Protein AF-A0A9P4R8F2-F1 (afdb_monomer_lite)

Sequence (164 aa):
MLKTADSSTPAEYILHDLWEEMRHQDHVLADNILEPTFTFMRAQTDRARIGMQGLGKHLSYREKDVGKAYDKEYKVAKNNDTEGAALCSAVQVLSDESSIEIEGTKRVLWVMVREWEHAHERLVEQAKASSLSSQEVLYVKGLEYQMRGNEQWSRTTLRYHALD

pLDDT: mean 91.54, std 8.93, range [38.31, 98.38]

InterPro domains:
  IPR008949 Isoprenoid synthase domain superfamily [G3DSA:1.10.600.10] (2-68)
  IPR008949 Isoprenoid synthase domain superfamily [G3DSA:1.10.600.10] (69-162)
  IPR008949 Isoprenoid synthase domain superfamily [SSF48576] (6-163)

Organism: NCBI:txid682080

Secondary structure (DSSP, 8-state):
-PPPP-TTSHHHHHHHHHHHHHHHHHHHHHHHTHHHHHHHHHHHT-GGGTT---HHHHHHHHTTT----HHHHHHHHHH--SGGG----HHHHHHHHH---HHHHHHHHHHHHHHHHHHHHHHHHHHHHT---HHHHHHHHHHHHHHHHHHHHHHH-HHHH---

Radius of gyration: 19.4 Å; chains: 1; bounding box: 47×47×46 Å

Foldseek 3Di:
DPDQFDPVDVVRVVVVVVLVVVCVVPVVVSVVCPVLVVLLVVLLLDLCQAPDADLVSLVVSCVSHPDDDQVVLVVQVVVDVDSSSRDRDSLVRVCVVPVDDSVRSVVVVVVVVVVVVVVLVVVVVVVVVVPDDPVVNVVSVVVVCVSVVVVVCCVPPCVNVVDD

Structure (mmCIF, N/CA/C/O backbone):
data_AF-A0A9P4R8F2-F1
#
_entry.id   AF-A0A9P4R8F2-F1
#
loop_
_atom_site.group_PDB
_atom_site.id
_atom_site.type_symbol
_atom_site.label_atom_id
_atom_site.label_alt_id
_atom_site.label_comp_id
_atom_site.label_asym_id
_atom_site.label_entity_id
_atom_site.label_seq_id
_atom_site.pdbx_PDB_ins_code
_atom_site.Cartn_x
_atom_site.Cartn_y
_atom_site.Cartn_z
_atom_site.occupancy
_atom_site.B_iso_or_equiv
_atom_site.auth_seq_id
_atom_site.auth_comp_id
_atom_site.auth_asym_id
_atom_site.auth_atom_id
_atom_site.pdbx_PDB_model_num
ATOM 1 N N . MET A 1 1 ? 9.420 26.677 -18.801 1.00 38.31 1 MET A N 1
ATOM 2 C CA . MET A 1 1 ? 8.730 25.823 -19.789 1.00 38.31 1 MET A CA 1
ATOM 3 C C . MET A 1 1 ? 8.648 24.435 -19.179 1.00 38.31 1 MET A C 1
ATOM 5 O O . MET A 1 1 ? 9.699 23.857 -18.932 1.00 38.31 1 MET A O 1
ATOM 9 N N . LEU A 1 2 ? 7.453 23.957 -18.822 1.00 50.19 2 LEU A N 1
ATOM 10 C CA . LEU A 1 2 ? 7.275 22.552 -18.441 1.00 50.19 2 LEU A CA 1
ATOM 11 C C . LEU A 1 2 ? 7.555 21.711 -19.693 1.00 50.19 2 LEU A C 1
ATOM 13 O O . LEU A 1 2 ? 7.031 22.029 -20.760 1.00 50.19 2 LEU A O 1
ATOM 17 N N . LYS A 1 3 ? 8.446 20.720 -19.592 1.00 62.34 3 LYS A N 1
ATOM 18 C CA . LYS A 1 3 ? 8.686 19.772 -20.687 1.00 62.34 3 LYS A CA 1
ATOM 19 C C . LYS A 1 3 ? 7.380 19.026 -20.963 1.00 62.34 3 LYS A C 1
ATOM 21 O O . LYS A 1 3 ? 6.776 18.494 -20.038 1.00 62.34 3 LYS A O 1
ATOM 26 N N . THR A 1 4 ? 6.961 19.012 -22.221 1.00 80.38 4 THR A N 1
ATOM 27 C CA . THR A 1 4 ? 5.936 18.093 -22.724 1.00 80.38 4 THR A CA 1
ATOM 28 C C . THR A 1 4 ? 6.482 16.665 -22.696 1.00 80.38 4 THR A C 1
ATOM 30 O O . THR A 1 4 ? 7.696 16.487 -22.825 1.00 80.38 4 THR A O 1
ATOM 33 N N . ALA A 1 5 ? 5.607 15.670 -22.530 1.00 87.88 5 ALA A N 1
ATOM 34 C CA . ALA A 1 5 ? 5.991 14.259 -22.538 1.00 87.88 5 ALA A CA 1
ATOM 35 C C . ALA A 1 5 ? 6.723 13.879 -23.835 1.00 87.88 5 ALA A C 1
ATOM 37 O O . ALA A 1 5 ? 6.316 14.281 -24.929 1.00 87.88 5 ALA A O 1
ATOM 38 N N . ASP A 1 6 ? 7.804 13.111 -23.718 1.00 91.81 6 ASP A N 1
ATOM 39 C CA . ASP A 1 6 ? 8.550 12.612 -24.865 1.00 91.81 6 ASP A CA 1
ATOM 40 C C . ASP A 1 6 ? 7.834 11.410 -25.500 1.00 91.81 6 ASP A C 1
ATOM 42 O O . ASP A 1 6 ? 7.763 10.323 -24.927 1.00 91.81 6 ASP A O 1
ATOM 46 N N . SER A 1 7 ? 7.350 11.587 -26.733 1.00 90.75 7 SER A N 1
ATOM 47 C CA . SER A 1 7 ? 6.705 10.527 -27.525 1.00 90.75 7 SER A CA 1
ATOM 48 C C . SER A 1 7 ? 7.598 9.306 -27.801 1.00 90.75 7 SER A C 1
ATOM 50 O O . SER A 1 7 ? 7.092 8.246 -28.164 1.00 90.75 7 SER A O 1
ATOM 52 N N . SER A 1 8 ? 8.918 9.426 -27.624 1.00 95.19 8 SER A N 1
ATOM 53 C CA . SER A 1 8 ? 9.858 8.308 -27.748 1.00 95.19 8 SER A CA 1
ATOM 54 C C . SER A 1 8 ? 10.035 7.506 -26.452 1.00 95.19 8 SER A C 1
ATOM 56 O O . SER A 1 8 ? 10.568 6.396 -26.498 1.00 95.19 8 SER A O 1
ATOM 58 N N . THR A 1 9 ? 9.537 8.010 -25.316 1.00 96.25 9 THR A N 1
ATOM 59 C CA . THR A 1 9 ? 9.621 7.352 -24.006 1.00 96.25 9 THR A CA 1
ATOM 60 C C . THR A 1 9 ? 8.239 6.835 -23.577 1.00 96.25 9 THR A C 1
ATOM 62 O O . THR A 1 9 ? 7.409 7.623 -23.127 1.00 96.25 9 THR A O 1
ATOM 65 N N . PRO A 1 10 ? 7.974 5.509 -23.636 1.00 96.69 10 PRO A N 1
ATOM 66 C CA . PRO A 1 10 ? 6.655 4.934 -23.350 1.00 96.69 10 PRO A CA 1
ATOM 67 C C . PRO A 1 10 ? 6.006 5.368 -22.043 1.00 96.69 10 PRO A C 1
ATOM 69 O O . PRO A 1 10 ? 4.838 5.740 -22.029 1.00 96.69 10 PRO A O 1
ATOM 72 N N . ALA A 1 11 ? 6.758 5.359 -20.943 1.00 94.75 11 ALA A N 1
ATOM 73 C CA . ALA A 1 11 ? 6.213 5.746 -19.647 1.00 94.75 11 ALA A CA 1
ATOM 74 C C . ALA A 1 11 ? 5.760 7.216 -19.611 1.00 94.75 11 ALA A C 1
ATOM 76 O O . ALA A 1 11 ? 4.792 7.524 -18.922 1.00 94.75 11 ALA A O 1
ATOM 77 N N . GLU A 1 12 ? 6.430 8.109 -20.346 1.00 94.81 12 GLU A N 1
ATOM 78 C CA . GLU A 1 12 ? 6.086 9.530 -20.357 1.00 94.81 12 GLU A CA 1
ATOM 79 C C . GLU A 1 12 ? 4.769 9.777 -21.093 1.00 94.81 12 GLU A C 1
ATOM 81 O O . GLU A 1 12 ? 3.862 10.373 -20.510 1.00 94.81 12 GLU A O 1
ATOM 86 N N . TYR A 1 13 ? 4.627 9.295 -22.334 1.00 94.50 13 TYR A N 1
ATOM 87 C CA . TYR A 1 13 ? 3.403 9.553 -23.099 1.00 94.50 13 TYR A CA 1
ATOM 88 C C . TYR A 1 13 ? 2.201 8.754 -22.576 1.00 94.50 13 TYR A C 1
ATOM 90 O O . TYR A 1 13 ? 1.108 9.299 -22.528 1.00 94.50 13 TYR A O 1
ATOM 98 N N . ILE A 1 14 ? 2.383 7.517 -22.087 1.00 96.19 14 ILE A N 1
ATOM 99 C CA . ILE A 1 14 ? 1.272 6.740 -21.501 1.00 96.19 14 ILE A CA 1
ATOM 100 C C . ILE A 1 14 ? 0.702 7.455 -20.273 1.00 96.19 14 ILE A C 1
ATOM 102 O O . ILE A 1 14 ? -0.515 7.547 -20.125 1.00 96.19 14 ILE A O 1
ATOM 106 N N . LEU A 1 15 ? 1.565 7.956 -19.380 1.00 95.38 15 LEU A N 1
ATOM 107 C CA . LEU A 1 15 ? 1.106 8.683 -18.195 1.00 95.38 15 LEU A CA 1
ATOM 108 C C . LEU A 1 15 ? 0.451 10.008 -18.576 1.00 95.38 15 LEU A C 1
ATOM 110 O O . LEU A 1 15 ? -0.576 10.355 -17.999 1.00 95.38 15 LEU A O 1
ATOM 114 N N . HIS A 1 16 ? 1.029 10.736 -19.531 1.00 94.94 16 HIS A N 1
ATOM 115 C CA . HIS A 1 16 ? 0.445 11.974 -20.035 1.00 94.94 16 HIS A CA 1
ATOM 116 C C . HIS A 1 16 ? -0.966 11.742 -20.587 1.00 94.94 16 HIS A C 1
ATOM 118 O O . HIS A 1 16 ? -1.911 12.370 -20.114 1.00 94.94 16 HIS A O 1
ATOM 124 N N . ASP A 1 17 ? -1.109 10.804 -21.522 1.00 96.06 17 ASP A N 1
ATOM 125 C CA . ASP A 1 17 ? -2.369 10.547 -22.217 1.00 96.06 17 ASP A CA 1
ATOM 126 C C . ASP A 1 17 ? -3.440 10.033 -21.252 1.00 96.06 17 ASP A C 1
ATOM 128 O O . ASP A 1 17 ? -4.562 10.531 -21.268 1.00 96.06 17 ASP A O 1
ATOM 132 N N . LEU A 1 18 ? -3.082 9.136 -20.324 1.00 97.06 18 LEU A N 1
ATOM 133 C CA . LEU A 1 18 ? -3.997 8.675 -19.279 1.00 97.06 18 LEU A CA 1
ATOM 134 C C . LEU A 1 18 ? -4.534 9.839 -18.433 1.00 97.06 18 LEU A C 1
ATOM 136 O O . LEU A 1 18 ? -5.735 9.924 -18.189 1.00 97.06 18 LEU A O 1
ATOM 140 N N . TRP A 1 19 ? -3.664 10.741 -17.973 1.00 97.06 19 TRP A N 1
ATOM 141 C CA . TRP A 1 19 ? -4.095 11.871 -17.148 1.00 97.06 19 TRP A CA 1
ATOM 142 C C . TRP A 1 19 ? -4.945 12.881 -17.925 1.00 97.06 19 TRP A C 1
ATOM 144 O O . TRP A 1 19 ? -5.899 13.422 -17.361 1.00 97.06 19 TRP A O 1
ATOM 154 N N . GLU A 1 20 ? -4.626 13.128 -19.196 1.00 97.06 20 GLU A N 1
ATOM 155 C CA . GLU A 1 20 ? -5.449 13.967 -20.072 1.00 97.06 20 GLU A CA 1
ATOM 156 C C . GLU A 1 20 ? -6.829 13.343 -20.308 1.00 97.06 20 GLU A C 1
ATOM 158 O O . GLU A 1 20 ? -7.841 14.031 -20.174 1.00 97.06 20 GLU A O 1
ATOM 163 N N . GLU A 1 21 ? -6.901 12.035 -20.564 1.00 97.88 21 GLU A N 1
ATOM 16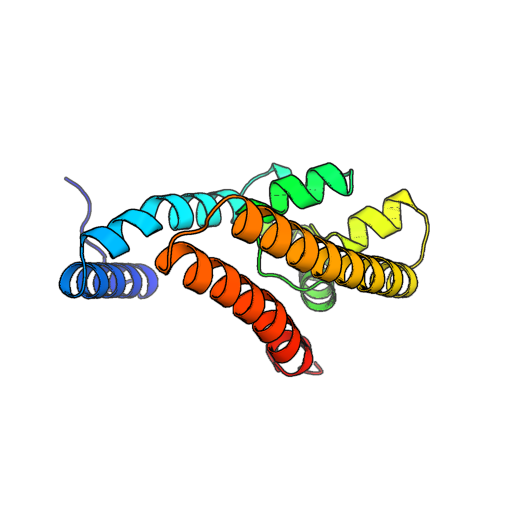4 C CA . GLU A 1 21 ? -8.170 11.316 -20.703 1.00 97.88 21 GLU A CA 1
ATOM 165 C C . GLU A 1 21 ? -8.999 11.371 -19.415 1.00 97.88 21 GLU A C 1
ATOM 167 O O . GLU A 1 21 ? -10.196 11.654 -19.461 1.00 97.88 21 GLU A O 1
ATOM 172 N N . MET A 1 22 ? -8.377 11.169 -18.251 1.00 98.25 22 MET A N 1
ATOM 173 C CA . MET A 1 22 ? -9.063 11.266 -16.960 1.00 98.25 22 MET A CA 1
ATOM 174 C C . MET A 1 22 ? -9.626 12.669 -16.715 1.00 98.25 22 MET A C 1
ATOM 176 O O . MET A 1 22 ? -10.789 12.796 -16.329 1.00 98.25 22 MET A O 1
ATOM 180 N N . ARG A 1 23 ? -8.842 13.723 -16.988 1.00 98.00 23 ARG A N 1
ATOM 181 C CA . ARG A 1 23 ? -9.308 15.115 -16.874 1.00 98.00 23 ARG A CA 1
ATOM 182 C C . ARG A 1 23 ? -10.406 15.451 -17.876 1.00 98.00 23 ARG A C 1
ATOM 184 O O . ARG A 1 23 ? -11.297 16.235 -17.554 1.00 98.00 23 ARG A O 1
ATOM 191 N N . HIS A 1 24 ? -10.361 14.856 -19.066 1.00 98.06 24 HIS A N 1
ATOM 192 C CA . HIS A 1 24 ? -11.413 15.006 -20.064 1.00 98.06 24 HIS A CA 1
ATOM 193 C C . HIS A 1 24 ? -12.747 14.410 -19.590 1.00 98.06 24 HIS A C 1
ATOM 195 O O . HIS A 1 24 ? -13.796 14.982 -19.877 1.00 98.06 24 HIS A O 1
ATOM 201 N N . GLN A 1 25 ? -12.717 13.295 -18.849 1.00 98.25 25 GLN A N 1
ATOM 202 C CA . GLN A 1 25 ? -13.922 12.683 -18.274 1.00 98.25 25 GLN A CA 1
ATOM 203 C C . GLN A 1 25 ? -14.438 13.444 -17.044 1.00 98.25 25 GLN A C 1
ATOM 205 O O . GLN A 1 25 ? -15.618 13.779 -16.983 1.00 98.25 25 GLN A O 1
ATOM 210 N N . ASP A 1 26 ? -13.569 13.724 -16.068 1.00 98.25 26 ASP A N 1
ATOM 211 C CA . ASP A 1 26 ? -13.903 14.510 -14.876 1.00 98.25 26 ASP A CA 1
ATOM 212 C C . ASP A 1 26 ? -12.642 15.152 -14.282 1.00 98.25 26 ASP A C 1
ATOM 214 O O . ASP A 1 26 ? -11.892 14.533 -13.525 1.00 98.25 26 ASP A O 1
ATOM 218 N N . HIS A 1 27 ? -12.412 16.422 -14.615 1.00 97.50 27 HIS A N 1
ATOM 219 C CA . HIS A 1 27 ? -11.239 17.156 -14.142 1.00 97.50 27 HIS A CA 1
ATOM 220 C C . HIS A 1 27 ? -11.164 17.298 -12.615 1.00 97.50 27 HIS A C 1
ATOM 222 O O . HIS A 1 27 ? -10.067 17.258 -12.067 1.00 97.50 27 HIS A O 1
ATOM 228 N N . VAL A 1 28 ? -12.297 17.421 -11.911 1.00 98.19 28 VAL A N 1
ATOM 229 C CA . VAL A 1 28 ? -12.298 17.609 -10.451 1.00 98.19 28 VAL A CA 1
ATOM 230 C C . VAL A 1 28 ? -11.887 16.314 -9.766 1.00 98.19 28 VAL A C 1
ATOM 232 O O . VAL A 1 28 ? -11.010 16.317 -8.901 1.00 98.19 28 VAL A O 1
ATOM 235 N N . LEU A 1 29 ? -12.502 15.192 -10.146 1.00 97.31 29 LEU A N 1
ATOM 236 C CA . LEU A 1 29 ? -12.163 13.897 -9.561 1.00 97.31 29 LEU A CA 1
ATOM 237 C C . LEU A 1 29 ? -10.758 13.437 -9.962 1.00 97.31 29 LEU A C 1
ATOM 239 O O . LEU A 1 29 ? -10.058 12.864 -9.126 1.00 97.31 29 LEU A O 1
ATOM 243 N N . ALA A 1 30 ? -10.328 13.718 -11.195 1.00 97.69 30 ALA A N 1
ATOM 244 C CA . ALA A 1 30 ? -8.972 13.426 -11.646 1.00 97.69 30 ALA A CA 1
ATOM 245 C C . ALA A 1 30 ? -7.929 14.222 -10.845 1.00 97.69 30 ALA A C 1
ATOM 247 O O . ALA A 1 30 ? -6.998 13.638 -10.295 1.00 97.69 30 ALA A O 1
ATOM 248 N N . ASP A 1 31 ? -8.095 15.535 -10.695 1.00 97.62 31 ASP A N 1
ATOM 249 C CA . ASP A 1 31 ? -7.106 16.344 -9.977 1.00 97.62 31 ASP A CA 1
ATOM 250 C C . ASP A 1 31 ? -7.059 16.006 -8.475 1.00 97.62 31 ASP A C 1
ATOM 252 O O . ASP A 1 31 ? -5.985 16.028 -7.867 1.00 97.62 31 ASP A O 1
ATOM 256 N N . ASN A 1 32 ? -8.180 15.570 -7.884 1.00 97.19 32 ASN A N 1
ATOM 257 C CA . ASN A 1 32 ? -8.233 15.115 -6.488 1.00 97.19 32 ASN A CA 1
ATOM 258 C C . ASN A 1 32 ? -7.349 13.889 -6.192 1.00 97.19 32 ASN A C 1
ATOM 260 O O . ASN A 1 32 ? -6.987 13.669 -5.034 1.00 97.19 32 ASN A O 1
ATOM 264 N N . ILE A 1 33 ? -6.980 13.090 -7.200 1.00 96.56 33 ILE A N 1
ATOM 265 C CA . ILE A 1 33 ? -6.120 11.910 -7.015 1.00 96.56 33 ILE A CA 1
ATOM 266 C C . ILE A 1 33 ? -4.651 12.153 -7.402 1.00 96.56 33 ILE A C 1
ATOM 268 O O . ILE A 1 33 ? -3.813 11.262 -7.222 1.00 96.56 33 ILE A O 1
ATOM 272 N N . LEU A 1 34 ? -4.307 13.353 -7.880 1.00 94.88 34 LEU A N 1
ATOM 273 C CA . LEU A 1 34 ? -2.955 13.697 -8.321 1.00 94.88 34 LEU A CA 1
ATOM 274 C C . LEU A 1 34 ? -1.937 13.650 -7.168 1.00 94.88 34 LEU A C 1
ATOM 276 O O . LEU A 1 34 ? -0.959 12.901 -7.216 1.00 94.88 34 LEU A O 1
ATOM 280 N N . GLU A 1 35 ? -2.192 14.390 -6.087 1.00 95.81 35 GLU A N 1
ATOM 281 C CA . GLU A 1 35 ? -1.304 14.411 -4.916 1.00 95.81 35 GLU A CA 1
ATOM 282 C C . GLU A 1 35 ? -1.240 13.076 -4.158 1.00 95.81 35 GLU A C 1
ATOM 284 O O . GLU A 1 35 ? -0.135 12.671 -3.774 1.00 95.81 35 GLU A O 1
ATOM 289 N N . PRO A 1 36 ? -2.351 12.332 -3.974 1.00 94.94 36 PRO A N 1
ATOM 290 C CA . PRO A 1 36 ? -2.288 10.956 -3.487 1.00 94.94 36 PRO A CA 1
ATOM 291 C C . PRO A 1 36 ? -1.362 10.068 -4.332 1.00 94.94 36 PRO A C 1
ATOM 293 O O . PRO A 1 36 ? -0.524 9.353 -3.777 1.00 94.94 36 PRO A O 1
ATOM 296 N N . THR A 1 37 ? -1.429 10.173 -5.664 1.00 94.62 37 THR A N 1
ATOM 297 C CA . THR A 1 37 ? -0.557 9.413 -6.576 1.00 94.62 37 THR A CA 1
ATOM 298 C C . THR A 1 37 ? 0.908 9.806 -6.408 1.00 94.62 37 THR A C 1
ATOM 300 O O . THR A 1 37 ? 1.776 8.943 -6.278 1.00 94.62 37 THR A O 1
ATOM 303 N N . PHE A 1 38 ? 1.214 11.101 -6.335 1.00 93.38 38 PHE A N 1
ATOM 304 C CA . PHE A 1 38 ? 2.588 11.555 -6.123 1.00 93.38 38 PHE A CA 1
ATOM 305 C C . PHE A 1 38 ? 3.129 11.195 -4.741 1.00 93.38 38 PHE A C 1
ATOM 307 O O . PHE A 1 38 ? 4.324 10.930 -4.610 1.00 93.38 38 PHE A O 1
ATOM 314 N N . THR A 1 39 ? 2.279 11.192 -3.715 1.00 93.44 39 THR A N 1
ATOM 315 C CA . THR A 1 39 ? 2.643 10.743 -2.366 1.00 93.44 39 THR A CA 1
ATOM 316 C C . THR A 1 39 ? 3.038 9.272 -2.395 1.00 93.44 39 THR A C 1
ATOM 318 O O . THR A 1 39 ? 4.097 8.919 -1.876 1.00 93.44 39 THR A O 1
ATOM 321 N N . PHE A 1 40 ? 2.244 8.445 -3.076 1.00 92.31 40 PHE A N 1
ATOM 322 C CA . PHE A 1 40 ? 2.553 7.039 -3.301 1.00 92.31 40 PHE A CA 1
ATOM 323 C C . PHE A 1 40 ? 3.881 6.850 -4.049 1.00 92.31 40 PHE A C 1
ATOM 325 O O . PHE A 1 40 ? 4.767 6.151 -3.563 1.00 92.31 40 PHE A O 1
ATOM 332 N N . MET A 1 41 ? 4.078 7.532 -5.181 1.00 92.31 41 MET A N 1
ATOM 333 C CA . MET A 1 41 ? 5.313 7.427 -5.973 1.00 92.31 41 MET A CA 1
ATOM 334 C C . MET A 1 41 ? 6.559 7.844 -5.179 1.00 92.31 41 MET A C 1
ATOM 336 O O . MET A 1 41 ? 7.583 7.167 -5.236 1.00 92.31 41 MET A O 1
ATOM 340 N N . ARG A 1 42 ? 6.472 8.933 -4.402 1.00 93.38 42 ARG A N 1
ATOM 341 C CA . ARG A 1 42 ? 7.569 9.398 -3.537 1.00 93.38 42 ARG A CA 1
ATOM 342 C C . ARG A 1 42 ? 7.898 8.384 -2.443 1.00 93.38 42 ARG A C 1
ATOM 344 O O . ARG A 1 42 ? 9.073 8.164 -2.157 1.00 93.38 42 ARG A O 1
ATOM 351 N N . ALA A 1 43 ? 6.881 7.755 -1.853 1.00 91.56 43 ALA A N 1
ATOM 352 C CA . ALA A 1 43 ? 7.077 6.759 -0.808 1.00 91.56 43 ALA A CA 1
ATOM 353 C C . ALA A 1 43 ? 7.856 5.536 -1.321 1.00 91.56 43 ALA A C 1
ATOM 355 O O . ALA A 1 43 ? 8.711 5.026 -0.600 1.00 91.56 43 ALA A O 1
ATOM 356 N N . GLN A 1 44 ? 7.650 5.115 -2.574 1.00 88.31 44 GLN A N 1
ATOM 357 C CA . GLN A 1 44 ? 8.311 3.934 -3.150 1.00 88.31 44 GLN A CA 1
ATOM 358 C C . GLN A 1 44 ? 9.844 4.013 -3.178 1.00 88.31 44 GLN A C 1
ATOM 360 O O . G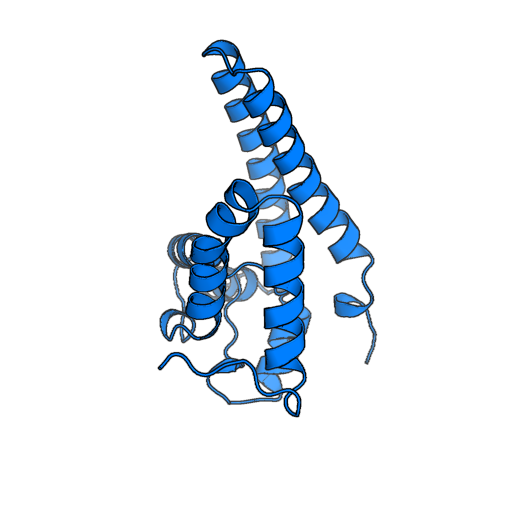LN A 1 44 ? 10.505 2.972 -3.165 1.00 88.31 44 GLN A O 1
ATOM 365 N N . THR A 1 45 ? 10.408 5.222 -3.197 1.00 89.06 45 THR A N 1
ATOM 366 C CA . THR A 1 45 ? 11.859 5.476 -3.194 1.00 89.06 45 THR A CA 1
ATOM 367 C C . THR A 1 45 ? 12.348 6.116 -1.895 1.00 89.06 45 THR A C 1
ATOM 369 O O . THR A 1 45 ? 13.472 6.609 -1.835 1.00 89.06 45 THR A O 1
ATOM 372 N N . ASP A 1 46 ? 11.508 6.160 -0.861 1.00 90.56 46 ASP A N 1
ATOM 373 C CA . ASP A 1 46 ? 11.879 6.735 0.427 1.00 90.56 46 ASP A CA 1
ATOM 374 C C . ASP A 1 46 ? 12.944 5.869 1.120 1.00 90.56 46 ASP A C 1
ATOM 376 O O . ASP A 1 46 ? 12.823 4.646 1.218 1.00 90.56 46 ASP A O 1
ATOM 380 N N . ARG A 1 47 ? 13.980 6.511 1.660 1.00 90.50 47 ARG A N 1
ATOM 381 C CA . ARG A 1 47 ? 15.041 5.842 2.421 1.00 90.50 47 ARG A CA 1
ATOM 382 C C . ARG A 1 47 ? 14.559 5.249 3.734 1.00 90.50 47 ARG A C 1
ATOM 384 O O . ARG A 1 47 ? 15.201 4.335 4.242 1.00 90.50 47 ARG A O 1
ATOM 391 N N . ALA A 1 48 ? 13.417 5.703 4.254 1.00 87.56 48 ALA A N 1
ATOM 392 C CA . ALA A 1 48 ? 12.776 5.117 5.430 1.00 87.56 48 ALA A CA 1
ATO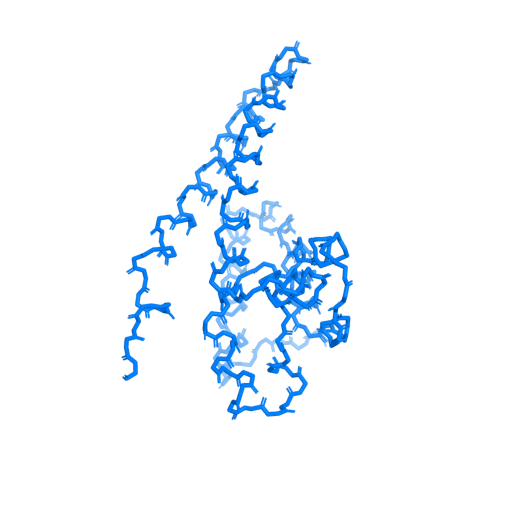M 393 C C . ALA A 1 48 ? 12.492 3.608 5.277 1.00 87.56 48 ALA A C 1
ATOM 395 O O . ALA A 1 48 ? 12.315 2.911 6.273 1.00 87.56 48 ALA A O 1
ATOM 396 N N . ARG A 1 49 ? 12.481 3.085 4.042 1.00 87.12 49 ARG A N 1
ATOM 397 C CA . ARG A 1 49 ? 12.356 1.651 3.736 1.00 87.12 49 ARG A CA 1
ATOM 398 C C . ARG A 1 49 ? 13.521 0.809 4.241 1.00 87.12 49 ARG A C 1
ATOM 400 O O . ARG A 1 49 ? 13.348 -0.387 4.466 1.00 87.12 49 ARG A O 1
ATOM 407 N N . ILE A 1 50 ? 14.704 1.403 4.351 1.00 86.69 50 ILE A N 1
ATOM 408 C CA . ILE A 1 50 ? 15.939 0.692 4.661 1.00 86.69 50 ILE A CA 1
ATOM 409 C C . ILE A 1 50 ? 16.018 0.509 6.174 1.00 86.69 50 ILE A C 1
ATOM 411 O O . ILE A 1 50 ? 16.085 1.481 6.921 1.00 86.69 50 ILE A O 1
ATOM 415 N N . GLY A 1 51 ? 16.020 -0.746 6.626 1.00 83.56 51 GLY A N 1
ATOM 416 C CA . GLY A 1 51 ? 16.149 -1.062 8.050 1.00 83.56 51 GLY A CA 1
ATOM 417 C C . GLY A 1 51 ? 14.927 -0.675 8.889 1.00 83.56 51 GLY A C 1
ATOM 418 O O . GLY A 1 51 ? 15.081 -0.310 10.052 1.00 83.56 51 GLY A O 1
ATOM 419 N N . MET A 1 52 ? 13.720 -0.731 8.310 1.00 89.56 52 MET A N 1
ATOM 420 C CA . MET A 1 52 ? 12.470 -0.489 9.038 1.00 89.56 52 MET A CA 1
ATOM 421 C C . MET A 1 52 ? 12.348 -1.430 10.248 1.00 89.56 52 MET A C 1
ATOM 423 O O . MET A 1 52 ? 12.450 -2.645 10.108 1.00 89.56 52 MET A O 1
ATOM 427 N N . GLN A 1 53 ? 12.069 -0.858 11.418 1.00 90.19 53 GLN A N 1
ATOM 428 C CA . GLN A 1 53 ? 11.814 -1.571 12.674 1.00 90.19 53 GLN A CA 1
ATOM 429 C C . GLN A 1 53 ? 10.551 -1.004 13.327 1.00 90.19 53 GLN A C 1
ATOM 431 O O . GLN A 1 53 ? 10.250 0.183 13.175 1.00 90.19 53 GLN A O 1
ATOM 436 N N . GLY A 1 54 ? 9.830 -1.817 14.089 1.00 93.88 54 GLY A N 1
ATOM 437 C CA . GLY A 1 54 ? 8.550 -1.466 14.691 1.00 93.88 54 GLY A CA 1
ATOM 438 C C . GLY A 1 54 ? 7.396 -1.785 13.760 1.00 93.88 54 GLY A C 1
ATOM 439 O O . GLY A 1 54 ? 7.186 -1.052 12.791 1.00 93.88 54 GLY A O 1
ATOM 440 N N . LEU A 1 55 ? 6.571 -2.784 14.094 1.00 93.19 55 LEU A N 1
ATOM 441 C CA . LEU A 1 55 ? 5.346 -3.060 13.328 1.00 93.19 55 LEU A CA 1
ATOM 442 C C . LEU A 1 55 ? 4.462 -1.806 13.184 1.00 93.19 55 LEU A C 1
ATOM 444 O O . LEU A 1 55 ? 3.990 -1.506 12.092 1.00 93.19 55 LEU A O 1
ATOM 448 N N . GLY A 1 56 ? 4.294 -1.016 14.250 1.00 93.44 56 GLY A N 1
ATOM 449 C CA . GLY A 1 56 ? 3.513 0.227 14.195 1.00 93.44 56 GLY A CA 1
ATOM 450 C C . GLY A 1 56 ? 4.087 1.265 13.222 1.00 93.44 56 GLY A C 1
ATOM 451 O O . GLY A 1 56 ? 3.352 1.825 12.412 1.00 93.44 56 GLY A O 1
ATOM 452 N N . LYS A 1 57 ? 5.412 1.471 13.238 1.00 92.62 57 LYS A N 1
ATOM 453 C CA . LYS A 1 57 ? 6.089 2.388 12.303 1.00 92.62 57 LYS A CA 1
ATOM 454 C C . LYS A 1 57 ? 5.965 1.896 10.865 1.00 92.62 57 LYS A C 1
ATOM 456 O O . LYS A 1 57 ? 5.676 2.688 9.970 1.00 92.62 57 LYS A O 1
ATOM 461 N N . HIS A 1 58 ? 6.133 0.590 10.660 1.00 93.25 58 HIS A N 1
ATOM 462 C CA . HIS A 1 58 ? 5.952 -0.042 9.362 1.00 93.25 58 HIS A CA 1
ATOM 463 C C . HIS A 1 58 ? 4.538 0.190 8.818 1.00 93.25 58 HIS A C 1
ATOM 465 O O . HIS A 1 58 ? 4.401 0.595 7.668 1.00 93.25 58 HIS A O 1
ATOM 471 N N . LEU A 1 59 ? 3.493 -0.001 9.630 1.00 93.38 59 LEU A N 1
ATOM 472 C CA . LEU A 1 59 ? 2.104 0.201 9.203 1.00 93.38 59 LEU A CA 1
ATOM 473 C C . LEU A 1 59 ? 1.816 1.660 8.825 1.00 93.38 59 LEU A C 1
ATOM 475 O O . LEU A 1 59 ? 1.235 1.906 7.770 1.00 93.38 59 LEU A O 1
ATOM 479 N N . SER A 1 60 ? 2.291 2.624 9.619 1.00 92.69 60 SER A N 1
ATOM 480 C CA . SER A 1 60 ? 2.146 4.055 9.310 1.00 92.69 60 SER A CA 1
ATOM 481 C C . SER A 1 60 ? 2.878 4.469 8.032 1.00 92.69 60 SER A C 1
ATOM 483 O O . SER A 1 60 ? 2.394 5.306 7.275 1.00 92.69 60 SER A O 1
ATOM 485 N N . TYR A 1 61 ? 4.046 3.885 7.763 1.00 91.31 61 TYR A N 1
ATOM 486 C CA . TYR A 1 61 ? 4.744 4.096 6.498 1.00 91.31 61 TYR A CA 1
ATOM 487 C C . TYR A 1 61 ? 3.998 3.435 5.323 1.00 91.31 61 TYR A C 1
ATOM 489 O O . TYR A 1 61 ? 3.831 4.048 4.268 1.00 91.31 61 TYR A O 1
ATOM 497 N N . ARG A 1 62 ? 3.503 2.203 5.506 1.00 90.88 62 ARG A N 1
ATOM 498 C CA . ARG A 1 62 ? 2.854 1.414 4.446 1.00 90.88 62 ARG A CA 1
ATOM 499 C C . ARG A 1 62 ? 1.511 1.947 3.987 1.00 90.88 62 ARG A C 1
ATOM 501 O O . ARG A 1 62 ? 1.134 1.629 2.864 1.00 90.88 62 ARG A O 1
ATOM 508 N N . GLU A 1 63 ? 0.848 2.793 4.768 1.00 89.44 63 GLU A N 1
ATOM 509 C CA . GLU A 1 63 ? -0.308 3.565 4.295 1.00 89.44 63 GLU A CA 1
ATOM 510 C C . GLU A 1 63 ? 0.013 4.321 2.992 1.00 89.44 63 GLU A C 1
ATOM 512 O O . GLU A 1 63 ? -0.815 4.390 2.090 1.00 89.44 63 GLU A O 1
ATOM 517 N N . LYS A 1 64 ? 1.255 4.806 2.848 1.00 88.94 64 LYS A N 1
ATOM 518 C CA . LYS A 1 64 ? 1.724 5.543 1.665 1.00 88.94 64 LYS A CA 1
ATOM 519 C C . LYS A 1 64 ? 2.381 4.656 0.602 1.00 88.94 64 LYS A C 1
ATOM 521 O O . LYS A 1 64 ? 2.624 5.133 -0.495 1.00 88.94 64 LYS A O 1
ATOM 526 N N . ASP A 1 65 ? 2.689 3.393 0.902 1.00 88.31 65 ASP A N 1
ATOM 527 C CA . ASP A 1 65 ? 3.533 2.511 0.072 1.00 88.31 65 ASP A CA 1
ATOM 528 C C . ASP A 1 65 ? 2.908 1.117 -0.181 1.00 88.31 65 ASP A C 1
ATOM 530 O O . ASP A 1 65 ? 3.579 0.127 -0.470 1.00 88.31 65 ASP A O 1
ATOM 534 N N . VAL A 1 66 ? 1.594 0.972 -0.057 1.00 84.25 66 VAL A N 1
ATOM 535 C CA . VAL A 1 66 ? 0.933 -0.331 -0.235 1.00 84.25 66 VAL A CA 1
ATOM 536 C C . VAL A 1 66 ? 1.155 -0.919 -1.648 1.00 84.25 66 VAL A C 1
ATOM 538 O O . VAL A 1 66 ? 1.137 -0.192 -2.636 1.00 84.25 66 VAL A O 1
ATOM 541 N N . GLY A 1 67 ? 1.347 -2.245 -1.783 1.00 64.94 67 GLY A N 1
ATOM 542 C CA . GLY A 1 67 ? 1.325 -2.901 -3.113 1.00 64.94 67 GLY A CA 1
ATOM 543 C C . GLY A 1 67 ? 2.333 -4.022 -3.395 1.00 64.94 67 GLY A C 1
ATOM 544 O O . GLY A 1 67 ? 2.593 -4.337 -4.561 1.00 64.94 67 GLY A O 1
ATOM 545 N N . LYS A 1 68 ? 2.933 -4.638 -2.371 1.00 67.94 68 LYS A N 1
ATOM 546 C CA . LYS A 1 68 ? 3.920 -5.715 -2.559 1.00 67.94 68 LYS A CA 1
ATOM 547 C C . LYS A 1 68 ? 3.712 -6.866 -1.568 1.00 67.94 68 LYS A C 1
ATOM 549 O O . LYS A 1 68 ? 3.294 -6.628 -0.437 1.00 67.94 68 LYS A O 1
ATOM 554 N N . ALA A 1 69 ? 3.987 -8.092 -2.022 1.00 81.44 69 ALA A N 1
ATOM 555 C CA . ALA A 1 69 ? 3.813 -9.336 -1.271 1.00 81.44 69 ALA A CA 1
ATOM 556 C C . ALA A 1 69 ? 5.163 -9.927 -0.837 1.00 81.44 69 ALA A C 1
ATOM 558 O O . ALA A 1 69 ? 6.111 -9.922 -1.625 1.00 81.44 69 ALA A O 1
ATOM 559 N N . TYR A 1 70 ? 5.212 -10.492 0.376 1.00 86.44 70 TYR A N 1
ATOM 560 C CA . TYR A 1 70 ? 6.453 -10.922 1.033 1.00 86.44 70 TYR A CA 1
ATOM 561 C C . TYR A 1 70 ? 7.297 -11.888 0.194 1.00 86.44 70 TYR A C 1
ATOM 563 O O . TYR A 1 70 ? 8.458 -11.594 -0.060 1.00 86.44 70 TYR A O 1
ATOM 571 N N . ASP A 1 71 ? 6.734 -13.004 -0.285 1.00 83.19 71 ASP A N 1
ATOM 572 C CA . ASP A 1 71 ? 7.533 -14.049 -0.952 1.00 83.19 71 ASP A CA 1
ATOM 573 C C . ASP A 1 71 ? 8.210 -13.530 -2.229 1.00 83.19 71 ASP A C 1
ATOM 575 O O . ASP A 1 71 ? 9.358 -13.858 -2.530 1.00 83.19 71 ASP A O 1
ATOM 579 N N . LYS A 1 72 ? 7.526 -12.639 -2.954 1.00 83.88 72 LYS A N 1
ATOM 580 C CA . LYS A 1 72 ? 8.094 -11.958 -4.116 1.00 83.88 72 LYS A CA 1
ATOM 581 C C . LYS A 1 72 ? 9.181 -10.959 -3.712 1.00 83.88 72 LYS A C 1
ATOM 583 O O . LYS A 1 72 ? 10.227 -10.914 -4.354 1.00 83.88 72 LYS A O 1
ATOM 588 N N . GLU A 1 73 ? 8.938 -10.141 -2.690 1.00 85.94 73 GLU A N 1
ATOM 589 C CA . GLU A 1 73 ? 9.921 -9.163 -2.206 1.00 85.94 73 GLU A CA 1
ATOM 590 C C . GLU A 1 73 ? 11.182 -9.839 -1.677 1.00 85.94 73 GLU A C 1
ATOM 592 O O . GLU A 1 73 ? 12.280 -9.389 -1.983 1.00 85.94 73 GLU A O 1
ATOM 597 N N . TYR A 1 74 ? 11.030 -10.946 -0.954 1.00 87.12 74 TYR A N 1
ATOM 598 C CA . TYR A 1 74 ? 12.141 -11.725 -0.430 1.00 87.12 74 TYR A CA 1
ATOM 599 C C . TYR A 1 74 ? 13.023 -12.272 -1.558 1.00 87.12 74 TYR A C 1
ATOM 601 O O . TYR A 1 74 ? 14.242 -12.115 -1.516 1.00 87.12 74 TYR A O 1
ATOM 609 N N . LYS A 1 75 ? 12.420 -12.844 -2.613 1.00 86.25 75 LYS A N 1
ATOM 610 C CA . LYS A 1 75 ? 13.159 -13.291 -3.807 1.00 86.25 75 LYS A CA 1
ATOM 611 C C . LYS A 1 75 ? 13.921 -12.144 -4.476 1.00 86.25 75 LYS A C 1
ATOM 613 O O . LYS A 1 75 ? 15.069 -12.327 -4.867 1.00 86.25 75 LYS A O 1
ATOM 618 N N . VAL A 1 76 ? 13.295 -10.971 -4.609 1.00 86.31 76 VAL A N 1
ATOM 619 C CA . VAL A 1 76 ? 13.939 -9.788 -5.202 1.00 86.31 76 VAL A CA 1
ATOM 620 C C . VAL A 1 76 ? 15.108 -9.318 -4.340 1.00 86.31 76 VAL A C 1
ATOM 622 O O . VAL A 1 76 ? 16.199 -9.161 -4.872 1.00 86.31 76 VAL A O 1
ATOM 625 N N . ALA A 1 77 ? 14.909 -9.166 -3.030 1.00 87.69 77 ALA A N 1
ATOM 626 C CA . ALA A 1 77 ? 15.940 -8.721 -2.096 1.00 87.69 77 ALA A CA 1
ATOM 627 C C . ALA A 1 77 ? 17.132 -9.687 -2.041 1.00 87.69 77 ALA A C 1
ATOM 629 O O . ALA A 1 77 ? 18.276 -9.257 -1.992 1.00 87.69 77 ALA A O 1
ATOM 630 N N . LYS A 1 78 ? 16.880 -11.001 -2.101 1.00 87.69 78 LYS A N 1
ATOM 631 C CA . LYS A 1 78 ? 17.937 -12.022 -2.099 1.00 87.69 78 LYS A CA 1
ATOM 632 C C . LYS A 1 78 ? 18.806 -11.997 -3.361 1.00 87.69 78 LYS A C 1
ATOM 634 O O . LYS A 1 78 ? 19.968 -12.381 -3.307 1.00 87.69 78 LYS A O 1
ATOM 639 N N . ASN A 1 79 ? 18.231 -11.598 -4.494 1.00 86.81 79 ASN A N 1
ATOM 640 C CA . ASN A 1 79 ? 18.892 -11.635 -5.800 1.00 86.81 79 ASN A CA 1
ATOM 641 C C . ASN A 1 79 ? 19.376 -10.252 -6.268 1.00 86.81 79 ASN A C 1
ATOM 643 O O . ASN A 1 79 ? 19.878 -10.130 -7.386 1.00 86.81 79 ASN A O 1
ATOM 647 N N . ASN A 1 80 ? 19.175 -9.203 -5.467 1.00 81.88 80 ASN A N 1
ATOM 648 C CA . ASN A 1 80 ? 19.471 -7.830 -5.844 1.00 81.88 80 ASN A CA 1
ATOM 649 C C . ASN A 1 80 ? 19.794 -6.986 -4.601 1.00 81.88 80 ASN A C 1
ATOM 651 O O . ASN A 1 80 ? 18.896 -6.620 -3.850 1.00 81.88 80 ASN A O 1
ATOM 655 N N . ASP A 1 81 ? 21.062 -6.605 -4.450 1.00 79.25 81 ASP A N 1
ATOM 656 C CA . ASP A 1 81 ? 21.553 -5.833 -3.298 1.00 79.25 81 ASP A CA 1
ATOM 657 C C . ASP A 1 81 ? 21.370 -4.307 -3.446 1.00 79.25 81 ASP A C 1
ATOM 659 O O . ASP A 1 81 ? 21.956 -3.519 -2.703 1.00 79.25 81 ASP A O 1
ATOM 663 N N . THR A 1 82 ? 20.586 -3.844 -4.425 1.00 86.62 82 THR A N 1
ATOM 664 C CA . THR A 1 82 ? 20.329 -2.405 -4.601 1.00 86.62 82 THR A CA 1
ATOM 665 C C . THR A 1 82 ? 19.362 -1.852 -3.553 1.00 86.62 82 THR A C 1
ATOM 667 O O . THR A 1 82 ? 18.470 -2.539 -3.062 1.00 86.62 82 THR A O 1
ATOM 670 N N . GLU A 1 83 ? 19.478 -0.550 -3.271 1.00 84.50 83 GLU A N 1
ATOM 671 C CA . GLU A 1 83 ? 18.616 0.181 -2.327 1.00 84.50 83 GLU A CA 1
ATOM 672 C C . GLU A 1 83 ? 17.113 -0.034 -2.598 1.00 84.50 83 GLU A C 1
ATOM 674 O O . GLU A 1 83 ? 16.328 -0.257 -1.678 1.00 84.50 83 GLU A O 1
ATOM 679 N N . GLY A 1 84 ? 16.711 -0.049 -3.875 1.00 82.31 84 GLY A N 1
ATOM 680 C CA . GLY A 1 84 ? 15.316 -0.244 -4.285 1.00 82.31 84 GLY A CA 1
ATOM 681 C C . GLY A 1 84 ? 14.769 -1.662 -4.067 1.00 82.31 84 GLY A C 1
ATOM 682 O O . GLY A 1 84 ? 13.550 -1.856 -4.094 1.00 82.31 84 GLY A O 1
ATOM 683 N N . ALA A 1 85 ? 15.645 -2.644 -3.843 1.00 84.00 85 ALA A N 1
ATOM 684 C CA . ALA A 1 85 ? 15.295 -4.038 -3.589 1.00 84.00 85 ALA A CA 1
ATOM 685 C C . ALA A 1 85 ? 15.220 -4.382 -2.091 1.00 84.00 85 ALA A C 1
ATOM 687 O O . ALA A 1 85 ? 14.838 -5.502 -1.755 1.00 84.00 85 ALA A O 1
ATOM 688 N N . ALA A 1 86 ? 15.522 -3.432 -1.195 1.00 86.75 86 ALA A N 1
ATOM 689 C CA . ALA A 1 86 ? 15.480 -3.648 0.248 1.00 86.75 86 ALA A CA 1
ATOM 690 C C . ALA A 1 86 ? 14.120 -4.209 0.715 1.00 86.75 86 ALA A C 1
ATOM 692 O O . ALA A 1 86 ? 13.050 -3.678 0.388 1.00 86.75 86 ALA A O 1
ATOM 693 N N . LEU A 1 87 ? 14.175 -5.284 1.509 1.00 87.56 87 LEU A N 1
ATOM 694 C CA . LEU A 1 87 ? 12.997 -5.954 2.053 1.00 87.56 87 LEU A CA 1
ATOM 695 C C . LEU A 1 87 ? 12.350 -5.088 3.143 1.00 87.56 87 LEU A C 1
ATOM 697 O O . LEU A 1 87 ? 12.884 -4.950 4.238 1.00 87.56 87 LEU A O 1
ATOM 701 N N . CYS A 1 88 ? 11.175 -4.531 2.847 1.00 89.56 88 CYS A N 1
ATOM 702 C CA . CYS A 1 88 ? 10.378 -3.740 3.786 1.00 89.56 88 CYS A CA 1
ATOM 703 C C . CYS A 1 88 ? 8.971 -4.339 3.879 1.00 89.56 88 CYS A C 1
ATOM 705 O O . CYS A 1 88 ? 8.060 -3.947 3.151 1.00 89.56 88 CYS A O 1
ATOM 707 N N . SER A 1 89 ? 8.801 -5.318 4.771 1.00 92.38 89 SER A N 1
ATOM 708 C CA . SER A 1 89 ? 7.572 -6.104 4.892 1.00 92.38 89 SER A CA 1
ATOM 709 C C . SER A 1 89 ? 7.203 -6.357 6.350 1.00 92.38 89 SER A C 1
ATOM 711 O O . SER A 1 89 ? 8.067 -6.715 7.147 1.00 92.38 89 SER A O 1
ATOM 713 N N . ALA A 1 90 ? 5.911 -6.252 6.677 1.00 93.62 90 ALA A N 1
ATOM 714 C CA . ALA A 1 90 ? 5.377 -6.519 8.012 1.00 93.62 90 ALA A CA 1
ATOM 715 C C . ALA A 1 90 ? 5.731 -7.927 8.505 1.00 93.62 90 ALA A C 1
ATOM 717 O O . ALA A 1 90 ? 5.944 -8.120 9.697 1.00 93.62 90 ALA A O 1
ATOM 718 N N . VAL A 1 91 ? 5.826 -8.895 7.584 1.00 94.81 91 VAL A N 1
ATOM 719 C CA . VAL A 1 91 ? 6.227 -10.271 7.897 1.00 94.81 91 VAL A CA 1
ATOM 720 C C . VAL A 1 91 ? 7.664 -10.306 8.413 1.00 94.81 91 VAL A C 1
ATOM 722 O O . VAL A 1 91 ? 7.916 -10.920 9.441 1.00 94.81 91 VAL A O 1
ATOM 725 N N . GLN A 1 92 ? 8.598 -9.621 7.745 1.00 94.69 92 GLN A N 1
ATOM 726 C CA . GLN A 1 92 ? 9.988 -9.576 8.206 1.00 94.69 92 GLN A CA 1
ATOM 727 C C . GLN A 1 92 ? 10.102 -8.801 9.520 1.00 94.69 92 GLN A C 1
ATOM 729 O O . GLN A 1 92 ? 10.668 -9.310 10.478 1.00 94.69 92 GLN A O 1
ATOM 734 N N . VAL A 1 93 ? 9.492 -7.612 9.583 1.00 94.75 93 VAL A N 1
ATOM 735 C CA . VAL A 1 93 ? 9.545 -6.741 10.767 1.00 94.75 93 VAL A CA 1
ATOM 736 C C . VAL A 1 93 ? 9.028 -7.473 12.005 1.00 94.75 93 VAL A C 1
ATOM 738 O O . VAL A 1 93 ? 9.707 -7.503 13.025 1.00 94.75 93 VAL A O 1
ATOM 741 N N . LEU A 1 94 ? 7.856 -8.110 11.923 1.00 95.94 94 LEU A N 1
ATOM 742 C CA . LEU A 1 94 ? 7.292 -8.820 13.069 1.00 95.94 94 LEU A CA 1
ATOM 743 C C . LEU A 1 94 ? 8.080 -10.095 13.409 1.00 95.94 94 LEU A C 1
ATOM 745 O O . LEU A 1 94 ? 8.227 -10.413 14.589 1.00 95.94 94 LEU A O 1
ATOM 749 N N . SER A 1 95 ? 8.603 -10.809 12.409 1.00 96.44 95 SER A N 1
ATOM 750 C CA . SER A 1 95 ? 9.467 -11.976 12.627 1.00 96.44 95 SER A CA 1
ATOM 751 C C . SER A 1 95 ? 10.708 -11.593 13.431 1.00 96.44 95 SER A C 1
ATOM 753 O O . SER A 1 95 ? 11.022 -12.251 14.421 1.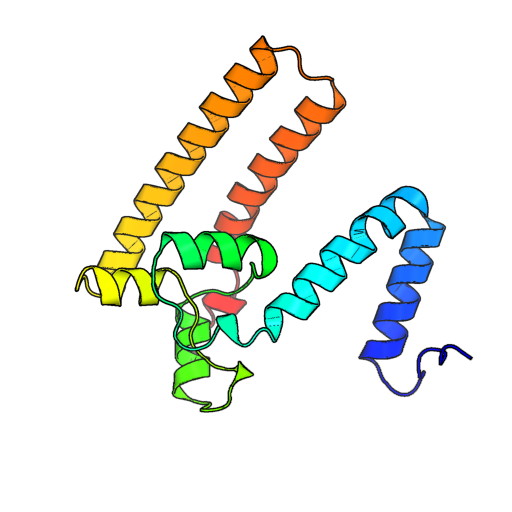00 96.44 95 SER A O 1
ATOM 755 N N . ASP A 1 96 ? 11.381 -10.508 13.044 1.00 94.75 96 ASP A N 1
ATOM 756 C CA . ASP A 1 96 ? 12.601 -10.034 13.703 1.00 94.75 96 ASP A CA 1
ATOM 757 C C . ASP A 1 96 ? 12.327 -9.577 15.146 1.00 94.75 96 ASP A C 1
ATOM 759 O O . ASP A 1 96 ? 13.121 -9.841 16.046 1.00 94.75 96 ASP A O 1
ATOM 763 N N . GLU A 1 97 ? 11.180 -8.937 15.394 1.00 95.56 97 GLU A N 1
ATOM 764 C CA . GLU A 1 97 ? 10.812 -8.426 16.723 1.00 95.56 97 GLU A CA 1
ATOM 765 C C . GLU A 1 97 ? 10.342 -9.506 17.697 1.00 95.56 97 GLU A C 1
ATOM 767 O O . GLU A 1 97 ? 10.555 -9.395 18.904 1.00 95.56 97 GLU A O 1
ATOM 772 N N . SER A 1 98 ? 9.673 -10.539 17.188 1.00 95.94 98 SER A N 1
ATOM 773 C CA . SER A 1 98 ? 9.045 -11.576 18.014 1.00 95.94 98 SER A CA 1
ATOM 774 C C . SER A 1 98 ? 9.834 -12.882 18.065 1.00 95.94 98 SER A C 1
ATOM 776 O O . SER A 1 98 ? 9.509 -13.757 18.866 1.00 95.94 98 SER A O 1
ATOM 778 N N . SER A 1 99 ? 10.855 -13.033 17.213 1.00 95.19 99 SER A N 1
ATOM 779 C CA . SER A 1 99 ? 11.562 -14.300 16.974 1.00 95.19 99 SER A CA 1
ATOM 780 C C . SER A 1 99 ? 10.651 -15.446 16.502 1.00 95.19 99 SER A C 1
ATOM 782 O O . SER A 1 99 ? 11.012 -16.618 16.613 1.00 95.19 99 SER A O 1
ATOM 784 N N . ILE A 1 100 ? 9.465 -15.132 15.971 1.00 96.81 100 ILE A N 1
ATOM 785 C CA . ILE A 1 100 ? 8.568 -16.106 15.345 1.00 96.81 100 ILE A CA 1
ATOM 786 C C . ILE A 1 100 ? 9.024 -16.319 13.902 1.00 96.81 100 ILE A C 1
ATOM 788 O O . ILE A 1 100 ? 9.163 -15.365 13.146 1.00 96.81 100 ILE A O 1
ATOM 792 N N . GLU A 1 101 ? 9.186 -17.574 13.488 1.00 96.56 101 GLU A N 1
ATOM 793 C CA . GLU A 1 101 ? 9.525 -17.911 12.102 1.00 96.56 101 GLU A CA 1
ATOM 794 C C . GLU A 1 101 ? 8.520 -17.314 11.097 1.00 96.56 101 GLU A C 1
ATOM 796 O O . GLU A 1 101 ? 7.329 -17.192 11.387 1.00 96.56 101 GLU A O 1
ATOM 801 N N . ILE A 1 102 ? 8.982 -16.998 9.885 1.00 94.94 102 ILE A N 1
ATOM 802 C CA . ILE A 1 102 ? 8.212 -16.378 8.794 1.00 94.94 102 ILE A CA 1
ATOM 803 C C . ILE A 1 102 ? 6.799 -16.951 8.630 1.00 94.94 102 ILE A C 1
ATOM 805 O O . ILE A 1 102 ? 5.828 -16.194 8.624 1.00 94.94 102 ILE A O 1
ATOM 809 N N . GLU A 1 103 ? 6.646 -18.273 8.542 1.00 95.31 103 GLU A N 1
ATOM 810 C CA . GLU A 1 103 ? 5.325 -18.890 8.367 1.00 95.31 103 GLU A CA 1
ATOM 811 C C . GLU A 1 103 ? 4.433 -18.737 9.609 1.00 95.31 103 GLU A C 1
ATOM 813 O O . GLU A 1 103 ? 3.219 -18.555 9.494 1.00 95.31 103 GLU A O 1
ATOM 818 N N . GLY A 1 104 ? 5.020 -18.765 10.808 1.00 97.25 104 GLY A N 1
ATOM 819 C CA . GLY A 1 104 ? 4.316 -18.418 12.043 1.00 97.25 104 GLY A CA 1
ATOM 820 C C . GLY A 1 104 ? 3.857 -16.963 12.040 1.00 97.25 104 GLY A C 1
ATOM 821 O O . GLY A 1 104 ? 2.699 -16.680 12.346 1.00 97.25 104 GLY A O 1
ATOM 822 N N . THR A 1 105 ? 4.723 -16.058 11.598 1.00 97.38 105 THR A N 1
ATOM 823 C CA . THR A 1 105 ? 4.438 -14.627 11.517 1.00 97.38 105 THR A CA 1
ATOM 824 C C . THR A 1 105 ? 3.327 -14.322 10.510 1.00 97.38 105 THR A C 1
ATOM 826 O O . THR A 1 105 ? 2.410 -13.561 10.824 1.00 97.38 105 THR A O 1
ATOM 829 N N . LYS A 1 106 ? 3.321 -14.974 9.336 1.00 95.19 106 LYS A N 1
ATOM 830 C CA . LYS A 1 106 ? 2.217 -14.882 8.361 1.00 95.19 106 LYS A CA 1
ATOM 831 C C . LYS A 1 106 ? 0.875 -15.271 8.989 1.00 95.19 106 LYS A C 1
ATOM 833 O O . LYS A 1 106 ? -0.111 -14.567 8.786 1.00 95.19 106 LYS A O 1
ATOM 838 N N . ARG A 1 107 ? 0.827 -16.349 9.785 1.00 97.19 107 ARG A N 1
ATOM 839 C CA . ARG A 1 107 ? -0.400 -16.777 10.487 1.00 97.19 107 ARG A CA 1
ATOM 840 C C . ARG A 1 107 ? -0.858 -15.768 11.541 1.00 97.19 107 ARG A C 1
ATOM 842 O O . ARG A 1 107 ? -2.053 -15.509 11.636 1.00 97.19 107 ARG A O 1
ATOM 849 N N . VAL A 1 108 ? 0.064 -15.175 12.299 1.00 97.62 108 VAL A N 1
ATOM 850 C CA . VAL A 1 108 ? -0.268 -14.131 13.287 1.00 97.62 108 VAL A CA 1
ATOM 851 C C . VAL A 1 108 ? -0.853 -12.897 12.597 1.00 97.62 108 VAL A C 1
ATOM 853 O O . VAL A 1 108 ? -1.930 -12.435 12.971 1.00 97.62 108 VAL A O 1
ATOM 856 N N . LEU A 1 109 ? -0.194 -12.400 11.547 1.00 96.50 109 LEU A N 1
ATOM 857 C CA . LEU A 1 109 ? -0.687 -11.262 10.765 1.00 96.50 109 LEU A CA 1
ATOM 858 C C . LEU A 1 109 ? -2.028 -11.569 10.093 1.00 96.50 109 LEU A C 1
ATOM 860 O O . LEU A 1 109 ? -2.883 -10.695 9.998 1.00 96.50 109 LEU A O 1
ATOM 864 N N . TRP A 1 110 ? -2.243 -12.816 9.672 1.00 95.69 110 TRP A N 1
ATOM 865 C CA . TRP A 1 110 ? -3.520 -13.244 9.116 1.00 95.69 110 TRP A CA 1
ATOM 866 C C . TRP A 1 110 ? -4.674 -13.093 10.109 1.00 95.69 110 TRP A C 1
ATOM 868 O O . TRP A 1 110 ? -5.736 -12.597 9.740 1.00 95.69 110 TRP A O 1
ATOM 878 N N . VAL A 1 111 ? -4.464 -13.487 11.368 1.00 97.81 111 VAL A N 1
ATOM 879 C CA . VAL A 1 111 ? -5.455 -13.291 12.437 1.00 97.81 111 VAL A CA 1
ATOM 880 C C . VAL A 1 111 ? -5.654 -11.800 12.713 1.00 97.81 111 VAL A C 1
ATOM 882 O O . VAL A 1 111 ? -6.790 -11.347 12.789 1.00 97.81 111 VAL A O 1
ATOM 885 N N . MET A 1 112 ? -4.575 -11.014 12.763 1.00 97.12 112 MET A N 1
ATOM 886 C CA . MET A 1 112 ? -4.652 -9.559 12.946 1.00 97.12 112 MET A CA 1
ATOM 887 C C . MET A 1 112 ? -5.502 -8.867 11.865 1.00 97.12 112 MET A C 1
ATOM 889 O O . MET A 1 112 ? -6.263 -7.955 12.174 1.00 97.12 112 MET A O 1
ATOM 893 N N . VAL A 1 113 ? -5.429 -9.322 10.610 1.00 96.31 113 VAL A N 1
ATOM 894 C CA . VAL A 1 113 ? -6.284 -8.813 9.524 1.00 96.31 113 VAL A CA 1
ATOM 895 C C . VAL A 1 113 ? -7.767 -9.097 9.786 1.00 96.31 113 VAL A C 1
ATOM 897 O O . VAL A 1 113 ? -8.591 -8.228 9.519 1.00 96.31 113 VAL A O 1
ATOM 900 N N . ARG A 1 114 ? -8.123 -10.254 10.363 1.00 97.88 114 ARG A N 1
ATOM 901 C CA . ARG A 1 114 ? -9.520 -10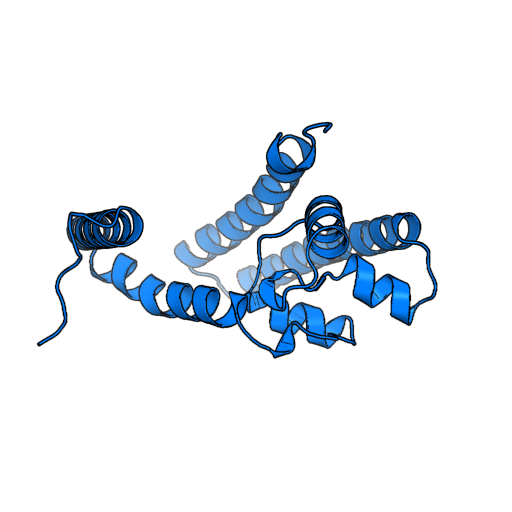.543 10.754 1.00 97.88 114 ARG A CA 1
ATOM 902 C C . ARG A 1 114 ? -10.007 -9.597 11.848 1.00 97.88 114 ARG A C 1
ATOM 904 O O . ARG A 1 114 ? -11.125 -9.097 11.778 1.00 97.88 114 ARG A O 1
ATOM 911 N N . GLU A 1 115 ? -9.146 -9.266 12.805 1.00 98.38 115 GLU A N 1
ATOM 912 C CA . GLU A 1 115 ? -9.468 -8.264 13.829 1.00 98.38 115 GLU A CA 1
ATOM 913 C C . GLU A 1 115 ? -9.679 -6.864 13.226 1.00 98.38 115 GLU A C 1
ATOM 915 O O . GLU A 1 115 ? -10.528 -6.104 13.694 1.00 98.38 115 GLU A O 1
ATOM 920 N N . TRP A 1 116 ? -8.963 -6.513 12.152 1.00 97.88 116 TRP A N 1
ATOM 921 C CA . TRP A 1 116 ? -9.211 -5.269 11.417 1.00 97.88 116 TRP A CA 1
ATOM 922 C C . TRP A 1 116 ? -10.529 -5.271 10.642 1.00 97.88 116 TRP A C 1
ATOM 924 O O . TRP A 1 116 ? -11.172 -4.225 10.572 1.00 97.88 116 TRP A O 1
ATOM 934 N N . GLU A 1 117 ? -10.968 -6.412 10.110 1.00 97.88 117 GLU A N 1
ATOM 935 C CA . GLU A 1 117 ? -12.294 -6.542 9.491 1.00 97.88 117 GLU A CA 1
ATOM 936 C C . GLU A 1 117 ? -13.402 -6.282 10.519 1.00 97.88 117 GLU A C 1
ATOM 938 O O . GLU A 1 117 ? -14.275 -5.445 10.287 1.00 97.88 117 GLU A O 1
ATOM 943 N N . HIS A 1 118 ? -13.309 -6.885 11.707 1.00 98.12 118 HIS A N 1
ATOM 944 C CA . HIS A 1 118 ? -14.246 -6.607 12.800 1.00 98.12 118 HIS A CA 1
ATOM 945 C C . HIS A 1 118 ? -14.174 -5.157 13.289 1.00 98.12 118 HIS A C 1
ATOM 947 O O . HIS A 1 118 ? -15.195 -4.538 13.603 1.00 98.12 118 HIS A O 1
ATOM 953 N N . ALA A 1 119 ? -12.975 -4.571 13.340 1.00 98.19 119 ALA A N 1
ATOM 954 C CA . ALA A 1 119 ? -12.825 -3.158 13.662 1.00 98.19 119 ALA A CA 1
ATOM 955 C C . ALA A 1 119 ? -13.496 -2.262 12.609 1.00 98.19 119 ALA A C 1
ATOM 957 O O . ALA A 1 119 ? -14.148 -1.288 12.986 1.00 98.19 119 ALA A O 1
ATOM 958 N N . HIS A 1 120 ? -13.380 -2.594 11.320 1.00 97.81 120 HIS A N 1
ATOM 959 C CA . HIS A 1 120 ? -14.063 -1.889 10.237 1.00 97.81 120 HIS A CA 1
ATOM 960 C C . HIS A 1 120 ? -15.585 -1.956 10.402 1.00 97.81 120 HIS A C 1
ATOM 962 O O . HIS A 1 120 ? -16.229 -0.908 10.406 1.00 97.81 120 HIS A O 1
ATOM 968 N N . GLU A 1 121 ? -16.152 -3.148 10.611 1.00 97.62 121 GLU A N 1
ATOM 969 C CA . GLU A 1 121 ? -17.593 -3.335 10.840 1.00 97.62 121 GLU A CA 1
ATOM 970 C C . GLU A 1 121 ? -18.089 -2.454 11.993 1.00 97.62 121 GLU A C 1
ATOM 972 O O . GLU A 1 121 ? -19.005 -1.645 11.822 1.00 97.62 121 GLU A O 1
ATOM 977 N N . ARG A 1 122 ? -17.404 -2.521 13.139 1.00 98.19 122 ARG A N 1
ATOM 978 C CA . ARG A 1 122 ? -17.733 -1.724 14.325 1.00 98.19 122 ARG A CA 1
ATOM 979 C C . ARG A 1 122 ? -17.650 -0.218 14.068 1.00 98.19 122 ARG A C 1
ATOM 981 O O . ARG A 1 122 ? -18.525 0.525 14.507 1.00 98.19 122 ARG A O 1
ATOM 988 N N . LEU A 1 123 ? -16.605 0.257 13.389 1.00 97.75 123 LEU A N 1
ATOM 989 C CA . LEU A 1 123 ? -16.446 1.682 13.072 1.00 97.75 123 LEU A CA 1
ATOM 990 C C . LEU A 1 123 ? -17.525 2.167 12.097 1.00 97.75 123 LEU A C 1
ATOM 992 O O . LEU A 1 123 ? -18.036 3.274 12.252 1.00 97.75 123 LEU A O 1
ATOM 996 N N . VAL A 1 124 ? -17.916 1.338 11.128 1.00 96.62 124 VAL A N 1
ATOM 997 C CA . VAL A 1 124 ? -19.001 1.649 10.191 1.00 96.62 124 VAL A CA 1
ATOM 998 C C . VAL A 1 124 ? -20.347 1.725 10.910 1.00 96.62 124 VAL A C 1
ATOM 1000 O O . VAL A 1 124 ? -21.129 2.633 10.632 1.00 96.62 124 VAL A O 1
ATOM 1003 N N . GLU A 1 125 ? -20.634 0.817 11.843 1.00 96.12 125 GLU A N 1
ATOM 1004 C CA . GLU A 1 125 ? -21.849 0.879 12.668 1.00 96.12 125 GLU A CA 1
ATOM 1005 C C . GLU A 1 125 ? -21.901 2.152 13.516 1.00 96.12 125 GLU A C 1
ATOM 1007 O O . GLU A 1 125 ? -22.920 2.846 13.531 1.00 96.12 125 GLU A O 1
ATOM 1012 N N . GLN A 1 126 ? -20.785 2.500 14.161 1.00 96.12 126 GLN A N 1
ATOM 1013 C CA . GLN A 1 126 ? -20.656 3.740 14.928 1.00 96.12 126 GLN A CA 1
ATOM 1014 C C . GLN A 1 126 ? -20.882 4.972 14.044 1.00 96.12 126 GLN A C 1
ATOM 1016 O O . GLN A 1 126 ? -21.674 5.844 14.395 1.00 96.12 126 GLN A O 1
ATOM 1021 N N . ALA A 1 127 ? -20.255 5.020 12.868 1.00 94.69 127 ALA A N 1
ATOM 1022 C CA . ALA A 1 127 ? -20.409 6.129 11.936 1.00 94.69 127 ALA A CA 1
ATOM 1023 C C . ALA A 1 127 ? -21.852 6.254 11.417 1.00 94.69 127 ALA A C 1
ATOM 1025 O O . ALA A 1 127 ? -22.393 7.356 11.351 1.00 94.69 127 ALA A O 1
ATOM 1026 N N . LYS A 1 128 ? -22.516 5.129 11.114 1.00 93.19 128 LYS A N 1
ATOM 1027 C CA . LYS A 1 128 ? -23.937 5.109 10.729 1.00 93.19 128 LYS A CA 1
ATOM 1028 C C . LYS A 1 128 ? -24.832 5.660 11.837 1.00 93.19 128 LYS A C 1
ATOM 1030 O O . LYS A 1 128 ? -25.744 6.426 11.537 1.00 93.19 128 LYS A O 1
ATOM 1035 N N . ALA A 1 129 ? -24.557 5.320 13.097 1.00 93.38 129 ALA A N 1
ATOM 1036 C CA . ALA A 1 129 ? -25.277 5.878 14.241 1.00 93.38 129 ALA A CA 1
ATOM 1037 C C . ALA A 1 129 ? -25.053 7.396 14.390 1.00 93.38 129 ALA A C 1
ATOM 1039 O O . ALA A 1 129 ? -25.958 8.114 14.811 1.00 93.38 129 ALA A O 1
ATOM 1040 N N . SER A 1 130 ? -23.882 7.899 13.989 1.00 89.19 130 SER A N 1
ATOM 1041 C CA . SER A 1 130 ? -23.550 9.331 13.938 1.00 89.19 130 SER A CA 1
ATOM 1042 C C . SER A 1 130 ? -24.048 10.065 12.679 1.00 89.19 130 SER A C 1
ATOM 1044 O O . SER A 1 130 ? -23.761 11.249 12.539 1.00 89.19 130 SER A O 1
ATOM 1046 N N . SER A 1 131 ? -24.854 9.415 11.828 1.00 93.81 131 SER A N 1
ATOM 1047 C CA . SER A 1 131 ? -25.425 9.932 10.567 1.00 93.81 131 SER A CA 1
ATOM 1048 C C . SER A 1 131 ? -24.422 10.116 9.420 1.00 93.81 131 SER A C 1
ATOM 1050 O O . SER A 1 131 ? -23.988 11.226 9.128 1.00 93.81 131 SER A O 1
ATOM 1052 N N . LEU A 1 132 ? -24.129 9.024 8.704 1.00 94.25 132 LEU A N 1
ATOM 1053 C CA . LEU A 1 132 ? -23.468 9.080 7.393 1.00 94.25 132 LEU A CA 1
ATOM 1054 C C . LEU A 1 132 ? -24.430 9.555 6.296 1.00 94.25 132 LEU A C 1
ATOM 1056 O O . LEU A 1 132 ? -25.588 9.133 6.239 1.00 94.25 132 LEU A O 1
ATOM 1060 N N . SER A 1 133 ? -23.922 10.355 5.364 1.00 96.00 133 SER A N 1
ATOM 1061 C CA . SER A 1 133 ? -24.593 10.642 4.097 1.00 96.00 133 SER A CA 1
ATOM 1062 C C . SER A 1 133 ? -24.666 9.399 3.202 1.00 96.00 133 SER A C 1
ATOM 1064 O O . SER A 1 133 ? -23.894 8.446 3.337 1.00 96.00 133 SER A O 1
ATOM 1066 N N . SER A 1 134 ? -25.558 9.421 2.207 1.00 95.50 134 SER A N 1
ATOM 1067 C CA . SER A 1 134 ? -25.673 8.330 1.229 1.00 95.50 134 SER A CA 1
ATOM 1068 C C . SER A 1 134 ? -24.365 8.064 0.472 1.00 95.50 134 SER A C 1
ATOM 1070 O O . SER A 1 134 ? -24.081 6.919 0.130 1.00 95.50 134 SER A O 1
ATOM 1072 N N . GLN A 1 135 ? -23.557 9.100 0.223 1.00 96.31 135 GLN A N 1
ATOM 1073 C CA . GLN A 1 135 ? -22.267 8.960 -0.460 1.00 96.31 135 GLN A CA 1
ATOM 1074 C C . GLN A 1 135 ? -21.224 8.292 0.439 1.00 96.31 135 GLN A C 1
ATOM 1076 O O . GLN A 1 135 ? -20.525 7.386 -0.006 1.00 96.31 135 GLN A O 1
ATOM 1081 N N . GLU A 1 136 ? -21.159 8.668 1.716 1.00 96.25 136 GLU A N 1
ATOM 1082 C CA . GLU A 1 136 ? -20.236 8.049 2.673 1.00 96.25 136 GLU A CA 1
ATOM 1083 C C . GLU A 1 136 ? -20.574 6.576 2.915 1.00 96.25 136 GLU A C 1
ATOM 1085 O O . GLU A 1 136 ? -19.669 5.751 3.026 1.00 96.25 136 GLU A O 1
ATOM 1090 N N . VAL A 1 137 ? -21.863 6.211 2.909 1.00 95.88 137 VAL A N 1
ATOM 1091 C CA . VAL A 1 137 ? -22.294 4.803 2.967 1.00 95.88 137 VAL A CA 1
ATOM 1092 C C . VAL A 1 137 ? -21.754 4.002 1.777 1.00 95.88 137 VAL A C 1
ATOM 1094 O O . VAL A 1 137 ? -21.273 2.880 1.956 1.00 95.88 137 VAL A O 1
ATOM 1097 N N . LEU A 1 138 ? -21.802 4.566 0.566 1.00 97.50 138 LEU A N 1
ATOM 1098 C CA . LEU A 1 138 ? -21.225 3.927 -0.620 1.00 97.50 138 LEU A CA 1
ATOM 1099 C C . LEU A 1 138 ? -19.698 3.853 -0.529 1.00 97.50 138 LEU A C 1
ATOM 1101 O O . LEU A 1 138 ? -19.119 2.824 -0.875 1.00 97.50 138 LEU A O 1
ATOM 1105 N N . TYR A 1 139 ? -19.053 4.903 -0.019 1.00 96.88 139 TYR A N 1
ATOM 1106 C CA . TYR A 1 139 ? -17.604 4.954 0.144 1.00 96.88 139 TYR A CA 1
ATOM 1107 C C . TYR A 1 139 ? -17.093 3.859 1.087 1.00 96.88 139 TYR A C 1
ATOM 1109 O O . TYR A 1 139 ? -16.224 3.076 0.702 1.00 96.88 139 TYR A O 1
ATOM 1117 N N . VAL A 1 140 ? -17.675 3.725 2.286 1.00 97.12 140 VAL A N 1
ATOM 1118 C CA . VAL A 1 140 ? -17.254 2.680 3.237 1.00 97.12 140 VAL A CA 1
ATOM 1119 C C . VAL A 1 140 ? -17.519 1.274 2.700 1.00 97.12 140 VAL A C 1
ATOM 1121 O O . VAL A 1 140 ? -16.718 0.373 2.937 1.00 97.12 140 VAL A O 1
ATOM 1124 N N . LYS A 1 141 ? -18.581 1.086 1.901 1.00 97.25 141 LYS A N 1
ATOM 1125 C CA . LYS A 1 141 ? -18.815 -0.185 1.202 1.00 97.25 141 LYS A CA 1
ATOM 1126 C C . LYS A 1 141 ? -17.761 -0.449 0.123 1.00 97.25 141 LYS A C 1
ATOM 1128 O O . LYS A 1 141 ? -17.339 -1.589 -0.058 1.00 97.25 141 LYS A O 1
ATOM 1133 N N . GLY A 1 142 ? -17.304 0.596 -0.563 1.00 97.94 142 GLY A N 1
ATOM 1134 C CA . GLY A 1 142 ? -16.171 0.531 -1.483 1.00 97.94 142 GLY A CA 1
ATOM 1135 C C . GLY A 1 142 ? -14.885 0.064 -0.797 1.00 97.94 142 GLY A C 1
ATOM 1136 O O . GLY A 1 142 ? -14.195 -0.793 -1.345 1.00 97.94 142 GLY A O 1
ATOM 1137 N N . LEU A 1 143 ? -14.598 0.545 0.419 1.00 97.44 143 LEU A N 1
ATOM 1138 C CA . LEU A 1 143 ? -13.442 0.088 1.205 1.00 97.44 143 LEU A CA 1
ATOM 1139 C C . LEU A 1 143 ? -13.518 -1.414 1.521 1.00 97.44 143 LEU A C 1
ATOM 1141 O O . LEU A 1 143 ? -12.520 -2.118 1.376 1.00 97.44 143 LEU A O 1
ATOM 1145 N N . GLU A 1 144 ? -14.700 -1.933 1.873 1.00 97.81 144 GLU A N 1
ATOM 1146 C CA . GLU A 1 144 ? -14.905 -3.378 2.060 1.00 97.81 144 GLU A CA 1
ATOM 1147 C C . GLU A 1 144 ? -14.563 -4.163 0.784 1.00 97.81 144 GLU A C 1
ATOM 1149 O O . GLU A 1 144 ? -13.853 -5.171 0.836 1.00 97.81 144 GLU A O 1
ATOM 1154 N N . TYR A 1 145 ? -15.024 -3.691 -0.379 1.00 98.12 145 TYR A N 1
ATOM 1155 C CA . TYR A 1 145 ? -14.705 -4.332 -1.655 1.00 98.12 145 TYR A CA 1
ATOM 1156 C C . TYR A 1 145 ? -13.217 -4.270 -1.992 1.00 98.12 145 TYR A C 1
ATOM 1158 O O . TYR A 1 145 ? -12.689 -5.250 -2.515 1.00 98.12 145 TYR A O 1
ATOM 1166 N N . GLN A 1 146 ? -12.525 -3.177 -1.664 1.00 96.75 146 GLN A N 1
ATOM 1167 C CA . GLN A 1 146 ? -11.076 -3.093 -1.841 1.00 96.75 146 GLN A CA 1
ATOM 1168 C C . GLN A 1 146 ? -10.348 -4.129 -0.976 1.00 96.75 146 GLN A C 1
ATOM 1170 O O . GLN A 1 146 ? -9.516 -4.867 -1.502 1.00 96.75 146 GLN A O 1
ATOM 1175 N N . MET A 1 147 ? -10.694 -4.246 0.312 1.00 95.81 147 MET A N 1
ATOM 1176 C CA . MET A 1 147 ? -10.074 -5.221 1.221 1.00 95.81 147 MET A CA 1
ATOM 1177 C C . MET A 1 147 ? -10.283 -6.659 0.729 1.00 95.81 147 MET A C 1
ATOM 1179 O O . MET A 1 147 ? -9.319 -7.403 0.523 1.00 95.81 147 MET A O 1
ATOM 1183 N N . ARG A 1 148 ? -11.538 -7.032 0.455 1.00 95.62 148 ARG A N 1
ATOM 1184 C CA . ARG A 1 148 ? -11.907 -8.394 0.039 1.00 95.62 148 ARG A CA 1
ATOM 1185 C C . ARG A 1 148 ? -11.406 -8.734 -1.361 1.00 95.62 148 ARG A C 1
ATOM 1187 O O . ARG A 1 148 ? -10.907 -9.834 -1.588 1.00 95.62 148 ARG A O 1
ATOM 1194 N N . GLY A 1 149 ? -11.521 -7.794 -2.295 1.00 96.00 149 GLY A N 1
ATOM 1195 C CA . GLY A 1 149 ? -11.046 -7.955 -3.666 1.00 96.00 149 GLY A CA 1
ATOM 1196 C C . GLY A 1 149 ? -9.529 -8.108 -3.727 1.00 96.00 149 GLY A C 1
ATOM 1197 O O . GLY A 1 149 ? -9.034 -8.998 -4.419 1.00 96.00 149 GLY A O 1
ATOM 1198 N N . ASN A 1 150 ? -8.790 -7.309 -2.949 1.00 94.69 150 ASN A N 1
ATOM 1199 C CA . ASN A 1 150 ? -7.341 -7.442 -2.827 1.00 94.69 150 ASN A CA 1
ATOM 1200 C C . ASN A 1 150 ? -6.944 -8.816 -2.278 1.00 94.69 150 ASN A C 1
ATOM 1202 O O . ASN A 1 150 ? -6.046 -9.456 -2.829 1.00 94.69 150 ASN A O 1
ATOM 1206 N N . GLU A 1 151 ? -7.610 -9.291 -1.224 1.00 94.12 151 GLU A N 1
ATOM 1207 C CA . GLU A 1 151 ? -7.355 -10.622 -0.675 1.00 94.12 151 GLU A CA 1
ATOM 1208 C C . GLU A 1 151 ? -7.626 -11.718 -1.712 1.00 94.12 151 GLU A C 1
ATOM 1210 O O . GLU A 1 151 ? -6.768 -12.572 -1.950 1.00 94.12 151 GLU A O 1
ATOM 1215 N N . GLN A 1 152 ? -8.794 -11.680 -2.357 1.00 95.19 152 GLN A N 1
ATOM 1216 C CA . GLN A 1 152 ? -9.178 -12.668 -3.359 1.00 95.19 152 GLN A CA 1
ATOM 1217 C C . GLN A 1 152 ? -8.179 -12.701 -4.518 1.00 95.19 152 GLN A C 1
ATOM 1219 O O . GLN A 1 152 ? -7.672 -13.770 -4.852 1.00 95.19 152 GLN A O 1
ATOM 1224 N N . TRP A 1 153 ? -7.849 -11.544 -5.097 1.00 94.62 153 TRP A N 1
ATOM 1225 C CA . TRP A 1 153 ? -6.881 -11.456 -6.188 1.00 94.62 153 TRP A CA 1
ATOM 1226 C C . TRP A 1 153 ? -5.488 -11.924 -5.759 1.00 94.62 153 TRP A C 1
ATOM 1228 O O . TRP A 1 153 ? -4.833 -12.664 -6.493 1.00 94.62 153 TRP A O 1
ATOM 1238 N N . SER A 1 154 ? -5.046 -11.564 -4.551 1.00 91.44 154 SER A N 1
ATOM 1239 C CA . SER A 1 154 ? -3.737 -11.970 -4.024 1.00 91.44 154 SER A CA 1
ATOM 1240 C C . SER A 1 154 ? -3.616 -13.486 -3.852 1.00 91.44 154 SER A C 1
ATOM 1242 O O . SER A 1 154 ? -2.523 -14.033 -3.983 1.00 91.44 154 SER A O 1
ATOM 1244 N N . ARG A 1 155 ? -4.724 -14.192 -3.603 1.00 90.25 155 ARG A N 1
ATOM 1245 C CA . ARG A 1 155 ? -4.748 -15.662 -3.524 1.00 90.25 155 ARG A CA 1
ATOM 1246 C C . ARG A 1 155 ? -4.687 -16.353 -4.885 1.00 90.25 155 ARG A C 1
ATOM 1248 O O . ARG A 1 155 ? -4.326 -17.521 -4.934 1.00 90.25 155 ARG A O 1
ATOM 1255 N N . THR A 1 156 ? -5.059 -15.673 -5.967 1.00 91.75 156 THR A N 1
ATOM 1256 C CA . THR A 1 156 ? -5.241 -16.315 -7.282 1.00 91.75 156 THR A CA 1
ATOM 1257 C C . THR A 1 156 ? -4.294 -15.797 -8.359 1.00 91.75 156 THR A C 1
ATOM 1259 O O . THR A 1 156 ? -4.165 -16.414 -9.411 1.00 91.75 156 THR A O 1
ATOM 1262 N N . THR A 1 157 ? -3.646 -14.652 -8.145 1.00 92.19 157 THR A N 1
ATOM 1263 C CA . THR A 1 157 ? -2.809 -14.010 -9.162 1.00 92.19 157 THR A CA 1
ATOM 1264 C C . THR A 1 157 ? -1.500 -14.760 -9.405 1.00 92.19 157 THR A C 1
ATOM 1266 O O . THR A 1 157 ? -0.714 -15.003 -8.487 1.00 92.19 157 THR A O 1
ATOM 1269 N N . LEU A 1 158 ? -1.188 -15.035 -10.675 1.00 90.88 158 LEU A N 1
ATOM 1270 C CA . LEU A 1 158 ? 0.112 -15.592 -11.070 1.00 90.88 158 LEU A CA 1
ATOM 1271 C C . LEU A 1 158 ? 1.279 -14.683 -10.667 1.00 90.88 158 LEU A C 1
ATOM 1273 O O . LEU A 1 158 ? 2.393 -15.153 -10.492 1.00 90.88 158 LEU A O 1
ATOM 1277 N N . ARG A 1 159 ? 1.039 -13.386 -10.436 1.00 87.75 159 ARG A N 1
ATOM 1278 C CA . ARG A 1 159 ? 2.075 -12.473 -9.934 1.00 87.75 159 ARG A CA 1
ATOM 1279 C C . ARG A 1 159 ? 2.710 -12.954 -8.621 1.00 87.75 159 ARG A C 1
ATOM 1281 O O . ARG A 1 159 ? 3.866 -12.614 -8.374 1.00 8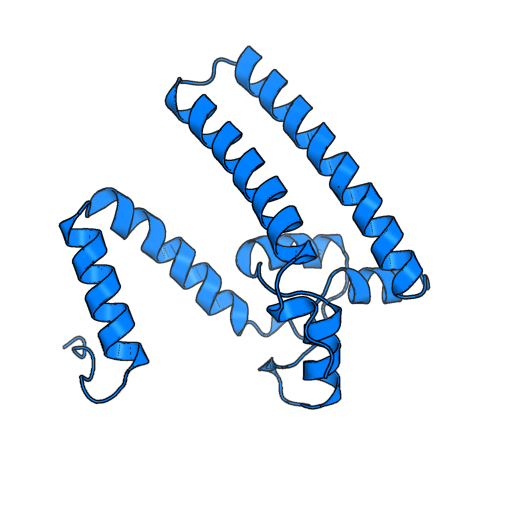7.75 159 ARG A O 1
ATOM 1288 N N . TYR A 1 160 ? 1.955 -13.664 -7.780 1.00 86.44 160 TYR A N 1
ATOM 1289 C CA . TYR A 1 160 ? 2.416 -14.170 -6.481 1.00 86.44 160 TYR A CA 1
ATOM 1290 C C . TYR A 1 160 ? 2.579 -15.689 -6.457 1.00 86.44 160 TYR A C 1
ATOM 1292 O O . TYR A 1 160 ? 3.385 -16.186 -5.680 1.00 86.44 160 TYR A O 1
ATOM 1300 N N . HIS A 1 161 ? 1.851 -16.399 -7.321 1.00 82.94 161 HIS A N 1
ATOM 1301 C CA . HIS A 1 161 ? 1.801 -17.864 -7.333 1.00 82.94 161 HIS A CA 1
ATOM 1302 C C . HIS A 1 161 ? 2.472 -18.507 -8.545 1.00 82.94 161 HIS A C 1
ATOM 1304 O O . HIS A 1 161 ? 2.447 -19.729 -8.658 1.00 82.94 161 HIS A O 1
ATOM 1310 N N . ALA A 1 162 ? 3.053 -17.728 -9.464 1.00 80.00 162 ALA A N 1
ATOM 1311 C CA . ALA A 1 162 ? 3.907 -18.305 -10.493 1.00 80.00 162 ALA A CA 1
ATOM 1312 C C . ALA A 1 162 ? 5.061 -19.041 -9.801 1.00 80.00 162 ALA A C 1
ATOM 1314 O O . ALA A 1 162 ? 5.854 -18.445 -9.067 1.00 80.00 162 ALA A O 1
ATOM 1315 N N . LEU A 1 163 ? 5.086 -20.357 -10.001 1.00 57.28 163 LEU A N 1
ATOM 1316 C CA . LEU A 1 163 ? 6.244 -21.184 -9.715 1.00 57.28 163 LEU A CA 1
ATOM 1317 C C . LEU A 1 163 ? 7.339 -20.717 -10.681 1.00 57.28 163 LEU A C 1
ATOM 1319 O O . LEU A 1 163 ? 7.082 -20.646 -11.884 1.00 57.28 163 LEU A O 1
ATOM 1323 N N . ASP A 1 164 ? 8.499 -20.339 -10.145 1.00 54.56 164 ASP A N 1
ATOM 1324 C CA . ASP A 1 164 ? 9.713 -20.284 -10.966 1.00 54.56 164 ASP A CA 1
ATOM 1325 C C . ASP A 1 164 ? 10.078 -21.716 -11.388 1.00 54.56 164 ASP A C 1
ATOM 1327 O O . ASP A 1 164 ? 9.956 -22.620 -10.522 1.00 54.56 164 ASP A O 1
#